Protein AF-A0A961GT57-F1 (afdb_monomer_lite)

Structure (mmCIF, N/CA/C/O backbone):
data_AF-A0A961GT57-F1
#
_entry.id   AF-A0A961GT57-F1
#
loop_
_atom_site.group_PDB
_atom_site.id
_atom_site.type_symbol
_atom_site.label_atom_id
_atom_site.label_alt_id
_atom_site.label_comp_id
_atom_site.label_asym_id
_atom_site.label_entity_id
_atom_site.label_seq_id
_atom_site.pdbx_PDB_ins_code
_atom_site.Cartn_x
_atom_site.Cartn_y
_atom_site.Cartn_z
_atom_site.occupancy
_atom_site.B_iso_or_equiv
_atom_site.auth_seq_id
_atom_site.auth_comp_id
_atom_site.auth_asym_id
_atom_site.auth_atom_id
_atom_site.pdbx_PDB_model_num
ATOM 1 N N . GLN A 1 1 ? 4.366 18.288 -21.078 1.00 38.25 1 GLN A N 1
ATOM 2 C CA . GLN A 1 1 ? 4.844 18.469 -22.460 1.00 38.25 1 GLN A CA 1
ATOM 3 C C . GLN A 1 1 ? 5.386 17.132 -22.893 1.00 38.25 1 GLN A C 1
ATOM 5 O O . GLN A 1 1 ? 6.239 16.574 -22.212 1.00 38.25 1 GLN A O 1
ATOM 10 N N . ASP A 1 2 ? 4.730 16.587 -23.902 1.00 46.81 2 ASP A N 1
ATOM 11 C CA . ASP A 1 2 ? 4.624 15.164 -24.176 1.00 46.81 2 ASP A CA 1
ATOM 12 C C . ASP A 1 2 ? 5.884 14.620 -24.848 1.00 46.81 2 ASP A C 1
ATOM 14 O O . ASP A 1 2 ? 6.215 14.985 -25.973 1.00 46.81 2 ASP A O 1
ATOM 18 N N . GLY A 1 3 ? 6.589 13.730 -24.146 1.00 47.25 3 GLY A N 1
ATOM 19 C CA . GLY A 1 3 ? 7.721 12.963 -24.664 1.00 47.25 3 GLY A CA 1
ATOM 20 C C . GLY A 1 3 ? 7.266 11.822 -25.570 1.00 47.25 3 GLY A C 1
ATOM 21 O O . GLY A 1 3 ? 7.536 10.660 -25.276 1.00 47.25 3 GLY A O 1
ATOM 22 N N . GLN A 1 4 ? 6.545 12.137 -26.647 1.00 49.75 4 GLN A N 1
ATOM 23 C CA . GLN A 1 4 ? 6.255 11.158 -27.689 1.00 49.75 4 GLN A CA 1
ATOM 24 C C . GLN A 1 4 ? 7.464 11.060 -28.621 1.00 49.75 4 GLN A C 1
ATOM 26 O O . GLN A 1 4 ? 7.676 11.904 -29.489 1.00 49.75 4 GLN A O 1
ATOM 31 N N . GLY A 1 5 ? 8.275 10.027 -28.402 1.00 54.88 5 GLY A N 1
ATOM 32 C CA . GLY A 1 5 ? 9.266 9.583 -29.372 1.00 54.88 5 GLY A CA 1
ATOM 33 C C . GLY A 1 5 ? 8.557 9.020 -30.601 1.00 54.88 5 GLY A C 1
ATOM 34 O O . GLY A 1 5 ? 7.723 8.124 -30.486 1.00 54.88 5 GLY A O 1
ATOM 35 N N . PHE A 1 6 ?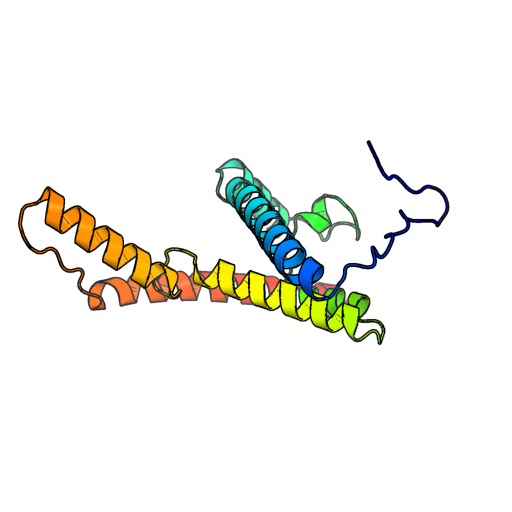 8.873 9.553 -31.776 1.00 57.53 6 PHE A N 1
ATOM 36 C CA . PHE A 1 6 ? 8.430 9.031 -33.064 1.00 57.53 6 PHE A CA 1
ATOM 37 C C . PHE A 1 6 ? 9.697 8.624 -33.826 1.00 57.53 6 PHE A C 1
ATOM 39 O O . PHE A 1 6 ? 10.644 9.405 -33.864 1.00 57.53 6 PHE A O 1
ATOM 46 N N . LEU A 1 7 ? 9.709 7.416 -34.410 1.00 61.09 7 LEU A N 1
ATOM 47 C CA . LEU A 1 7 ? 10.834 6.784 -35.137 1.00 61.09 7 LEU A CA 1
ATOM 48 C C . LEU A 1 7 ? 11.904 6.077 -34.275 1.00 61.09 7 LEU A C 1
ATOM 50 O O . LEU A 1 7 ? 13.094 6.328 -34.426 1.00 61.09 7 LEU A O 1
ATOM 54 N N . GLY A 1 8 ? 11.508 5.151 -33.394 1.00 55.62 8 GLY A N 1
ATOM 55 C CA . GLY A 1 8 ? 12.451 4.199 -32.771 1.00 55.62 8 GLY A CA 1
ATOM 56 C C . GLY A 1 8 ? 13.436 4.787 -31.749 1.00 55.62 8 GLY A C 1
ATOM 57 O O . GLY A 1 8 ? 14.267 4.061 -31.215 1.00 55.62 8 GLY A O 1
ATOM 58 N N . VAL A 1 9 ? 13.317 6.077 -31.437 1.00 59.19 9 VAL A N 1
ATOM 59 C CA . VAL A 1 9 ? 14.023 6.763 -30.350 1.00 59.19 9 VAL A CA 1
ATOM 60 C C . VAL A 1 9 ? 13.002 7.149 -29.287 1.00 59.19 9 VAL A C 1
ATOM 62 O O . VAL A 1 9 ? 12.161 8.023 -29.498 1.00 59.19 9 VAL A O 1
ATOM 65 N N . GLY A 1 10 ? 13.046 6.446 -28.154 1.00 56.31 10 GLY A N 1
ATOM 66 C CA . GLY A 1 10 ? 12.323 6.825 -26.942 1.00 56.31 10 GLY A CA 1
ATOM 67 C C . GLY A 1 10 ? 13.021 7.986 -26.225 1.00 56.31 10 GLY A C 1
ATOM 68 O O . GLY A 1 10 ? 14.173 8.290 -26.542 1.00 56.31 10 GLY A O 1
ATOM 69 N N . PRO A 1 11 ? 12.350 8.655 -25.270 1.00 45.19 11 PRO A N 1
ATOM 70 C CA . PRO A 1 11 ? 12.975 9.702 -24.473 1.00 45.19 11 PRO A CA 1
ATOM 71 C C . PRO A 1 11 ? 14.238 9.150 -23.808 1.00 45.19 11 PRO A C 1
ATOM 73 O O . PRO A 1 11 ? 14.177 8.196 -23.031 1.00 45.19 11 PRO A O 1
ATOM 76 N N . ASP A 1 12 ? 15.381 9.745 -24.147 1.00 46.12 12 ASP A N 1
ATOM 77 C CA . ASP A 1 12 ? 16.655 9.440 -23.512 1.00 46.12 12 ASP A CA 1
ATOM 78 C C . ASP A 1 12 ? 16.500 9.695 -22.011 1.00 46.12 12 ASP A C 1
ATOM 80 O O . ASP A 1 12 ? 16.268 10.824 -21.558 1.00 46.12 12 ASP A O 1
ATOM 84 N N . SER A 1 13 ? 16.535 8.610 -21.242 1.00 53.00 13 SER A N 1
ATOM 85 C CA . SER A 1 13 ? 16.481 8.666 -19.790 1.00 53.00 13 SER A CA 1
ATOM 86 C C . SER A 1 13 ? 17.844 9.160 -19.344 1.00 53.00 13 SER A C 1
ATOM 88 O O . SER A 1 13 ? 18.734 8.357 -19.085 1.00 53.00 13 SER A O 1
ATOM 90 N N . LYS A 1 14 ? 18.038 10.484 -19.323 1.00 47.25 14 LYS A N 1
ATOM 91 C CA . LYS A 1 14 ? 19.304 11.070 -18.885 1.00 47.25 14 LYS A CA 1
ATOM 92 C C . LYS A 1 14 ? 19.595 10.599 -17.467 1.00 47.25 14 LYS A C 1
ATOM 94 O O . LYS A 1 14 ? 18.997 11.096 -16.511 1.00 47.25 14 LYS A O 1
ATOM 99 N N . VAL A 1 15 ? 20.514 9.642 -17.355 1.00 61.25 15 VAL A N 1
ATOM 100 C CA . VAL A 1 15 ? 21.086 9.204 -16.087 1.00 61.25 15 VAL A CA 1
ATOM 101 C C . VAL A 1 15 ? 21.725 10.440 -15.480 1.00 61.25 15 VAL A C 1
ATOM 103 O O . VAL A 1 15 ? 22.693 10.992 -16.001 1.00 61.25 15 VAL A O 1
ATOM 106 N N . ARG A 1 16 ? 21.085 10.966 -14.440 1.00 63.56 16 ARG A N 1
ATOM 107 C CA . ARG A 1 16 ? 21.588 12.131 -13.735 1.00 63.56 16 ARG A CA 1
ATOM 108 C C . ARG A 1 16 ? 22.537 11.623 -12.670 1.00 63.56 16 ARG A C 1
ATOM 110 O O . ARG A 1 16 ? 22.089 11.053 -11.678 1.00 63.56 16 ARG A O 1
ATOM 117 N N . ASP A 1 17 ? 23.823 11.869 -12.872 1.00 70.75 17 ASP A N 1
ATOM 118 C CA . ASP A 1 17 ? 24.834 11.562 -11.871 1.00 70.75 17 ASP A CA 1
ATOM 119 C C . ASP A 1 17 ? 24.562 12.393 -10.614 1.00 70.75 17 ASP A C 1
ATOM 121 O O . ASP A 1 17 ? 24.709 13.618 -10.582 1.00 70.75 17 ASP A O 1
ATOM 125 N N . VAL A 1 18 ? 24.092 11.714 -9.574 1.00 74.38 18 VAL A N 1
ATOM 126 C CA . VAL A 1 18 ? 23.905 12.275 -8.240 1.00 74.38 18 VAL A CA 1
ATOM 127 C C . VAL A 1 18 ? 25.035 11.778 -7.351 1.00 74.38 18 VAL A C 1
ATOM 129 O O . VAL A 1 18 ? 25.433 10.617 -7.408 1.00 74.38 18 VAL A O 1
ATOM 132 N N . SER A 1 19 ? 25.575 12.660 -6.513 1.00 80.06 19 SER A N 1
ATOM 133 C CA . SER A 1 19 ? 26.548 12.243 -5.504 1.00 80.06 19 SER A CA 1
ATOM 134 C C . SER A 1 19 ? 25.901 11.257 -4.526 1.00 80.06 19 SER A C 1
ATOM 136 O O . SER A 1 19 ? 24.696 11.320 -4.292 1.00 80.06 19 SER A O 1
ATOM 138 N N . VAL A 1 20 ? 26.689 10.382 -3.895 1.00 75.38 20 VAL A N 1
ATOM 139 C CA . VAL A 1 20 ? 26.181 9.385 -2.926 1.00 75.38 20 VAL A CA 1
ATOM 140 C C . VAL A 1 20 ? 25.341 10.039 -1.817 1.00 75.38 20 VAL A C 1
ATOM 142 O O . VAL A 1 20 ? 24.296 9.522 -1.432 1.00 75.38 20 VAL A O 1
ATOM 145 N N . LEU A 1 21 ? 25.745 11.227 -1.356 1.00 83.19 21 LEU A N 1
ATOM 146 C CA . LEU A 1 21 ? 25.000 12.006 -0.361 1.00 83.19 21 LEU A CA 1
ATOM 147 C C . LEU A 1 21 ? 23.723 12.652 -0.929 1.00 83.19 21 LEU A C 1
ATOM 149 O O . LEU A 1 21 ? 22.759 12.835 -0.192 1.00 83.19 21 LEU A O 1
ATOM 153 N N . GLY A 1 22 ? 23.699 12.985 -2.223 1.00 83.69 22 GLY A N 1
ATOM 154 C CA . GLY A 1 22 ? 22.514 13.489 -2.924 1.00 83.69 22 GLY A CA 1
ATOM 155 C C . GLY A 1 22 ? 21.538 12.390 -3.358 1.00 83.69 22 GLY A C 1
ATOM 156 O O . GLY A 1 22 ? 20.350 12.660 -3.513 1.00 83.69 22 GLY A O 1
ATOM 157 N N . ALA A 1 23 ? 22.009 11.149 -3.495 1.00 83.06 23 ALA A N 1
ATOM 158 C CA . ALA A 1 23 ? 21.202 10.005 -3.907 1.00 83.06 23 ALA A CA 1
ATOM 159 C C . ALA A 1 23 ? 20.179 9.593 -2.840 1.00 83.06 23 ALA A C 1
ATOM 161 O O . ALA A 1 23 ? 19.052 9.240 -3.172 1.00 83.06 23 ALA A O 1
ATOM 162 N N . VAL A 1 24 ? 20.536 9.685 -1.555 1.00 87.56 24 VAL A N 1
ATOM 163 C CA . VAL A 1 24 ? 19.635 9.347 -0.440 1.00 87.56 24 VAL A CA 1
ATOM 164 C C . VAL A 1 24 ? 18.375 10.229 -0.411 1.00 87.56 24 VAL A C 1
ATOM 166 O O . VAL A 1 24 ? 17.272 9.679 -0.457 1.00 87.56 24 VAL A O 1
ATOM 169 N N . PRO A 1 25 ? 18.467 11.574 -0.359 1.00 89.62 25 PRO A N 1
ATOM 170 C CA . PRO A 1 25 ? 17.276 12.419 -0.353 1.00 89.62 25 PRO A CA 1
ATOM 171 C C . PRO A 1 25 ? 16.486 12.328 -1.662 1.00 89.62 25 PRO A C 1
ATOM 173 O O . PRO A 1 25 ? 15.260 12.427 -1.632 1.00 89.62 25 PRO A O 1
ATOM 176 N N . GLU A 1 26 ? 17.153 12.110 -2.797 1.00 87.12 26 GLU A N 1
ATOM 177 C CA . GLU A 1 26 ? 16.468 11.925 -4.076 1.00 87.12 26 GLU A CA 1
ATOM 178 C C . GLU A 1 26 ? 15.687 10.604 -4.115 1.00 87.12 26 GLU A C 1
ATOM 180 O O . GLU A 1 26 ? 14.515 10.599 -4.486 1.00 87.12 26 GLU A O 1
ATOM 185 N N . GLY A 1 27 ? 16.273 9.511 -3.619 1.00 84.88 27 GLY A N 1
ATOM 186 C CA . GLY A 1 27 ? 15.596 8.223 -3.478 1.00 84.88 27 GLY A CA 1
ATOM 187 C C . GLY A 1 27 ? 14.374 8.303 -2.561 1.00 84.88 27 GLY A C 1
ATOM 188 O O . GLY A 1 27 ? 13.315 7.781 -2.898 1.00 84.88 27 GLY A O 1
ATOM 189 N N . LEU A 1 28 ? 14.463 9.031 -1.442 1.00 90.69 28 LEU A N 1
ATOM 190 C CA . LEU A 1 28 ? 13.314 9.258 -0.555 1.00 90.69 28 LEU A CA 1
ATOM 191 C C . LEU A 1 28 ? 12.198 10.065 -1.232 1.00 90.69 28 LEU A C 1
ATOM 193 O O . LEU A 1 28 ? 11.020 9.733 -1.087 1.00 90.69 28 LEU A O 1
ATOM 197 N N . ARG A 1 29 ? 12.546 11.102 -2.003 1.00 90.50 29 ARG A N 1
ATOM 198 C CA . ARG A 1 29 ? 11.563 11.846 -2.809 1.00 90.50 29 ARG A CA 1
ATOM 199 C C . ARG A 1 29 ? 10.920 10.955 -3.858 1.00 90.50 29 ARG A C 1
ATOM 201 O O . ARG A 1 29 ? 9.707 11.009 -4.034 1.00 90.50 29 ARG A O 1
ATOM 208 N N . GLN A 1 30 ? 11.709 10.115 -4.519 1.00 85.31 30 GLN A N 1
ATOM 209 C CA . GLN A 1 30 ? 11.209 9.166 -5.501 1.00 85.31 30 GLN A CA 1
ATOM 210 C C . GLN A 1 30 ? 10.242 8.164 -4.866 1.00 85.31 30 GLN A C 1
ATOM 212 O O . GLN A 1 30 ? 9.152 7.970 -5.397 1.00 85.31 30 GLN A O 1
ATOM 217 N N . ILE A 1 31 ? 10.576 7.608 -3.697 1.00 88.88 31 ILE A N 1
ATOM 218 C CA . ILE A 1 31 ? 9.667 6.764 -2.912 1.00 88.88 31 ILE A CA 1
ATOM 219 C C . ILE A 1 31 ? 8.364 7.514 -2.616 1.00 88.88 31 ILE A C 1
ATOM 221 O O . ILE A 1 31 ? 7.286 6.960 -2.824 1.00 88.88 31 ILE A O 1
ATOM 225 N N . GLY A 1 32 ? 8.436 8.780 -2.190 1.00 91.19 32 GLY A N 1
ATOM 226 C CA . GLY A 1 32 ? 7.253 9.611 -1.942 1.00 91.19 32 GLY A CA 1
ATOM 227 C C . GLY A 1 32 ? 6.397 9.841 -3.194 1.00 91.19 32 GLY A C 1
ATOM 228 O O . GLY A 1 32 ? 5.170 9.724 -3.147 1.00 91.19 32 GLY A O 1
ATOM 229 N N . ASN A 1 33 ? 7.029 10.099 -4.337 1.00 87.62 33 ASN A N 1
ATOM 230 C CA . ASN A 1 33 ? 6.349 10.285 -5.619 1.00 87.62 33 ASN A CA 1
ATOM 231 C C . ASN A 1 33 ? 5.671 8.988 -6.090 1.00 87.62 33 ASN A C 1
ATOM 233 O O . ASN A 1 33 ? 4.500 9.006 -6.459 1.00 87.62 33 ASN A O 1
ATOM 237 N N . VAL A 1 34 ? 6.368 7.849 -6.015 1.00 85.31 34 VAL A N 1
ATOM 238 C CA . VAL A 1 34 ? 5.816 6.530 -6.374 1.00 85.31 34 VAL A CA 1
ATOM 239 C C . VAL A 1 34 ? 4.687 6.137 -5.426 1.00 85.31 34 VAL A C 1
ATOM 241 O O . VAL A 1 34 ? 3.651 5.641 -5.867 1.00 85.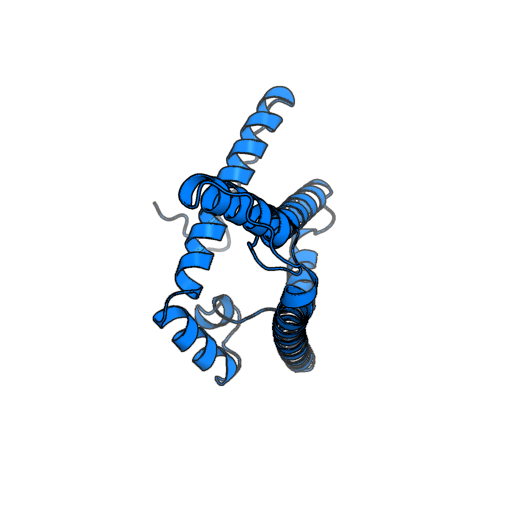31 34 VAL A O 1
ATOM 244 N N . THR A 1 35 ? 4.845 6.410 -4.133 1.00 88.25 35 THR A N 1
ATOM 245 C CA . THR A 1 35 ? 3.818 6.144 -3.122 1.00 88.25 35 THR A CA 1
ATOM 246 C C . THR A 1 35 ? 2.564 6.970 -3.386 1.00 88.25 35 THR A C 1
ATOM 248 O O . THR A 1 35 ? 1.470 6.419 -3.463 1.00 88.25 35 THR A O 1
ATOM 251 N N . SER A 1 36 ? 2.702 8.285 -3.575 1.00 88.62 36 SER A N 1
ATOM 252 C CA 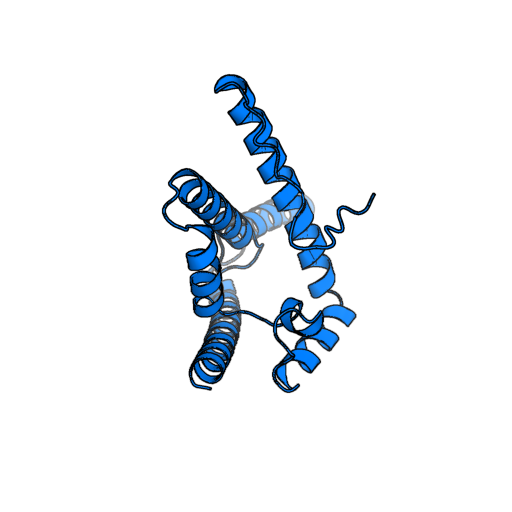. SER A 1 36 ? 1.559 9.170 -3.829 1.00 88.62 36 SER A CA 1
ATOM 253 C C . SER A 1 36 ? 0.856 8.852 -5.150 1.00 88.62 36 SER A C 1
ATOM 255 O O . SER A 1 36 ? -0.375 8.822 -5.191 1.00 88.62 36 SER A O 1
ATOM 257 N N . ALA A 1 37 ? 1.611 8.527 -6.203 1.00 82.38 37 ALA A N 1
ATOM 258 C CA . ALA A 1 37 ? 1.056 8.051 -7.465 1.00 82.38 37 ALA A CA 1
ATOM 259 C C . ALA A 1 37 ? 0.285 6.735 -7.280 1.00 82.38 37 ALA A C 1
ATOM 261 O O . ALA A 1 37 ? -0.852 6.626 -7.733 1.00 82.38 37 ALA A O 1
ATOM 262 N N . THR A 1 38 ? 0.857 5.768 -6.557 1.00 84.12 38 THR A N 1
ATOM 263 C CA . THR A 1 38 ? 0.202 4.488 -6.241 1.00 84.12 38 THR A CA 1
ATOM 264 C C . THR A 1 38 ? -1.101 4.703 -5.478 1.00 84.12 38 THR A C 1
ATOM 266 O O . THR A 1 38 ? -2.132 4.168 -5.876 1.00 84.12 38 THR A O 1
ATOM 269 N N . VAL A 1 39 ? -1.098 5.536 -4.432 1.00 86.56 39 VAL A N 1
ATOM 270 C CA . VAL A 1 39 ? -2.306 5.862 -3.655 1.00 86.56 39 VAL A CA 1
ATOM 271 C C . VAL A 1 39 ? -3.357 6.545 -4.532 1.00 86.56 39 VAL A C 1
ATOM 273 O O . VAL A 1 39 ? -4.531 6.177 -4.484 1.00 86.56 39 VAL A O 1
ATOM 276 N N . SER A 1 40 ? -2.954 7.503 -5.373 1.00 84.06 40 SER A N 1
ATOM 277 C CA . SER A 1 40 ? -3.865 8.182 -6.300 1.00 84.06 40 SER A CA 1
ATOM 278 C C . SER A 1 40 ? -4.480 7.206 -7.306 1.00 84.06 40 SER A C 1
ATOM 280 O O . SER A 1 40 ? -5.695 7.214 -7.503 1.00 84.06 40 SER A O 1
ATOM 282 N N . ASN A 1 41 ? -3.677 6.314 -7.883 1.00 79.12 41 ASN A N 1
ATOM 283 C CA . ASN A 1 41 ? -4.141 5.303 -8.828 1.00 79.12 41 ASN A CA 1
ATOM 284 C C . ASN A 1 41 ? -5.081 4.297 -8.154 1.00 79.12 41 ASN A C 1
ATOM 286 O O . ASN A 1 41 ? -6.170 4.045 -8.663 1.00 79.12 41 ASN A O 1
ATOM 290 N N . LEU A 1 42 ? -4.717 3.788 -6.975 1.00 79.69 42 LEU A N 1
ATOM 291 C CA . LEU A 1 42 ? -5.539 2.838 -6.229 1.00 79.69 42 LEU A CA 1
ATOM 292 C C . LEU A 1 42 ? -6.880 3.449 -5.813 1.00 79.69 42 LEU A C 1
ATOM 294 O O . LEU A 1 42 ? -7.915 2.795 -5.917 1.00 79.69 42 LEU A O 1
ATOM 298 N N . SER A 1 43 ? -6.886 4.728 -5.423 1.00 78.19 43 SER A N 1
ATOM 299 C CA . SER A 1 43 ? -8.115 5.430 -5.042 1.00 78.19 43 SER A CA 1
ATOM 300 C C . SER A 1 43 ? -9.156 5.456 -6.163 1.00 78.19 43 SER A C 1
ATOM 302 O O . SER A 1 43 ? -10.350 5.372 -5.883 1.00 78.19 43 SER A O 1
ATOM 304 N N . ARG A 1 44 ? -8.723 5.489 -7.433 1.00 75.31 44 ARG A N 1
ATOM 305 C CA . ARG A 1 44 ? -9.620 5.434 -8.596 1.00 75.31 44 ARG A CA 1
ATOM 306 C C . ARG A 1 44 ? -10.280 4.065 -8.737 1.00 75.31 44 ARG A C 1
ATOM 308 O O . ARG A 1 44 ? -11.467 4.007 -9.042 1.00 75.31 44 ARG A O 1
ATOM 315 N N . TYR A 1 45 ? -9.565 2.979 -8.452 1.00 71.38 45 TYR A N 1
ATOM 316 C CA . TYR A 1 45 ? -10.107 1.618 -8.550 1.00 71.38 45 TYR A CA 1
ATOM 317 C C . TYR A 1 45 ? -11.114 1.278 -7.449 1.00 71.38 45 TYR A C 1
ATOM 319 O O . TYR A 1 45 ? -12.019 0.481 -7.671 1.00 71.38 45 TYR A O 1
ATOM 327 N N . VAL A 1 46 ? -11.004 1.921 -6.284 1.00 73.25 46 VAL A N 1
ATOM 328 C CA . VAL A 1 46 ? -11.956 1.748 -5.173 1.00 73.25 46 VAL A CA 1
ATOM 329 C C . VAL A 1 46 ? -13.269 2.517 -5.416 1.00 73.25 46 VAL A C 1
ATOM 331 O O . VAL A 1 46 ? -14.254 2.317 -4.706 1.00 73.25 46 VAL A O 1
ATOM 334 N N . THR A 1 47 ? -13.336 3.375 -6.443 1.00 76.81 47 THR A N 1
ATOM 335 C CA . THR A 1 47 ? -14.587 4.053 -6.818 1.00 76.81 47 THR A CA 1
ATOM 336 C C . THR A 1 47 ? -15.589 3.092 -7.478 1.00 76.81 47 THR A C 1
ATOM 338 O O . THR A 1 47 ? -15.178 2.140 -8.147 1.00 76.81 47 THR A O 1
ATOM 341 N N . PRO A 1 48 ? -16.911 3.354 -7.386 1.00 73.75 48 PRO A N 1
ATOM 342 C CA . PRO A 1 48 ? -17.937 2.529 -8.038 1.00 73.75 48 PRO A CA 1
ATOM 343 C C . PRO A 1 48 ? -17.718 2.334 -9.548 1.00 73.75 48 PRO A C 1
ATOM 345 O O . PRO A 1 48 ? -18.018 1.272 -10.092 1.00 73.75 48 PRO A O 1
ATOM 348 N N . SER A 1 49 ? -17.157 3.341 -10.225 1.00 71.06 49 SER A N 1
ATOM 349 C CA . SER A 1 49 ? -16.767 3.273 -11.637 1.00 71.06 49 SER A CA 1
ATOM 350 C C . SER A 1 49 ? -15.605 2.309 -11.891 1.00 71.06 49 SER A C 1
ATOM 352 O O . SER A 1 49 ? -15.670 1.537 -12.844 1.00 71.06 49 SER A O 1
ATOM 354 N N . GLY A 1 50 ? -14.587 2.299 -11.024 1.00 68.94 50 GLY A N 1
ATOM 355 C CA . GLY A 1 50 ? -13.420 1.424 -11.168 1.00 68.94 50 GLY A CA 1
ATOM 356 C C . GLY A 1 50 ? -13.767 -0.056 -11.006 1.00 68.94 50 GLY A C 1
ATOM 357 O O . GLY A 1 50 ? -13.317 -0.888 -11.790 1.00 68.94 50 GLY A O 1
ATOM 358 N N . VAL A 1 51 ? -14.644 -0.383 -10.053 1.00 71.06 51 VAL A N 1
ATOM 359 C CA . VAL A 1 51 ? -15.113 -1.765 -9.839 1.00 71.06 51 VAL A CA 1
ATOM 360 C C . VAL A 1 51 ? -15.936 -2.274 -11.032 1.00 71.06 51 VAL A C 1
ATOM 362 O O . VAL A 1 51 ? -15.798 -3.429 -11.436 1.00 71.06 51 VAL A O 1
ATOM 365 N N . SER A 1 52 ? -16.767 -1.414 -11.634 1.00 72.19 52 SER A N 1
ATOM 366 C CA . SER A 1 52 ? -17.549 -1.754 -12.834 1.00 72.19 52 SER A CA 1
ATOM 367 C C . SER A 1 52 ? -16.655 -2.014 -14.051 1.00 72.19 52 SER A C 1
ATOM 369 O O . SER A 1 52 ? -16.885 -2.962 -14.801 1.00 72.19 52 SER A O 1
ATOM 371 N N . GLU A 1 53 ? -15.618 -1.197 -14.237 1.00 69.19 53 GLU A N 1
ATOM 372 C CA . GLU A 1 53 ? -14.646 -1.347 -15.323 1.00 69.19 53 GLU A CA 1
ATOM 373 C C . GLU A 1 53 ? -13.810 -2.625 -15.162 1.00 69.19 53 GLU A C 1
ATOM 375 O O . GLU A 1 53 ? -13.674 -3.403 -16.105 1.00 69.19 53 GLU A O 1
ATOM 380 N N . TYR A 1 54 ? -13.365 -2.916 -13.938 1.00 65.81 54 TYR A N 1
ATOM 381 C CA . TYR A 1 54 ? -12.652 -4.148 -13.603 1.00 65.81 54 TYR A CA 1
ATOM 382 C C . TYR A 1 54 ? -13.467 -5.407 -13.945 1.00 65.81 54 TYR A C 1
ATOM 384 O O . TYR A 1 54 ? -12.961 -6.315 -14.600 1.00 65.81 54 TYR A O 1
ATOM 392 N N . GLY A 1 55 ? -14.755 -5.450 -13.580 1.00 69.25 55 GLY A N 1
ATOM 393 C CA . GLY A 1 55 ? -15.629 -6.591 -13.889 1.00 69.25 55 GLY A CA 1
ATOM 394 C C . GLY A 1 55 ? -15.843 -6.823 -15.393 1.00 69.25 55 GLY A C 1
ATOM 395 O O . GLY A 1 55 ? -15.920 -7.968 -15.844 1.00 69.25 55 GLY A O 1
ATOM 396 N N . LYS A 1 56 ? -15.880 -5.750 -16.194 1.00 68.81 56 LYS A N 1
ATOM 397 C CA . LYS A 1 56 ? -15.951 -5.845 -17.664 1.00 68.81 56 LYS A CA 1
ATOM 398 C C . LYS A 1 56 ? -14.657 -6.404 -18.253 1.00 68.81 56 LYS A C 1
ATOM 400 O O . LYS A 1 56 ? -14.708 -7.263 -19.129 1.00 68.81 56 LYS A O 1
ATOM 405 N N . ASN A 1 57 ? -13.508 -5.996 -17.721 1.00 66.00 57 ASN A N 1
ATOM 406 C CA . ASN A 1 57 ? -12.198 -6.461 -18.185 1.00 66.00 57 ASN A CA 1
ATOM 407 C C . ASN A 1 57 ? -11.904 -7.936 -17.839 1.00 66.00 57 ASN A C 1
ATOM 409 O O . ASN A 1 57 ? -11.067 -8.553 -18.497 1.00 66.00 57 ASN A O 1
ATOM 413 N N . PHE A 1 58 ? -12.609 -8.520 -16.861 1.00 63.78 58 PHE A N 1
ATOM 414 C CA . PHE A 1 58 ? -12.542 -9.958 -16.540 1.00 63.78 58 PHE A CA 1
ATOM 415 C C . PHE A 1 58 ? -13.263 -10.860 -17.540 1.00 63.78 58 PHE A C 1
ATOM 417 O O . PHE A 1 58 ? -12.893 -12.019 -17.704 1.00 63.78 58 PHE A O 1
ATOM 424 N N . THR A 1 59 ? -14.334 -10.354 -18.147 1.00 61.88 59 THR A N 1
ATOM 425 C CA . THR A 1 59 ? -15.239 -11.139 -19.002 1.00 61.88 59 THR A CA 1
ATOM 426 C C . THR A 1 59 ? -15.030 -10.874 -20.490 1.00 61.88 59 THR A C 1
ATOM 428 O O . THR A 1 59 ? -15.621 -11.561 -21.317 1.00 61.88 59 THR A O 1
ATOM 431 N N . SER A 1 60 ? -14.180 -9.902 -20.827 1.00 61.22 60 SER A N 1
ATOM 432 C CA . SER A 1 60 ? -13.850 -9.531 -22.203 1.00 61.22 60 SER A CA 1
ATOM 433 C C . SER A 1 60 ? -12.652 -10.336 -22.718 1.00 61.22 60 SER A C 1
ATOM 435 O O . SER A 1 60 ? -11.748 -10.663 -21.941 1.00 61.22 60 SER A O 1
ATOM 437 N N . ASP A 1 61 ? -12.642 -10.633 -24.022 1.00 60.06 61 ASP A N 1
ATOM 438 C CA . ASP A 1 61 ? -11.534 -11.301 -24.718 1.00 60.06 61 ASP A CA 1
ATOM 439 C C . ASP A 1 61 ? -10.194 -10.586 -24.494 1.00 60.06 61 ASP A C 1
ATOM 441 O O . ASP A 1 61 ? -10.155 -9.398 -24.165 1.00 60.06 61 ASP A O 1
ATOM 445 N N . ALA A 1 62 ? -9.088 -11.325 -24.643 1.00 56.59 62 ALA A N 1
ATOM 446 C CA . ALA A 1 62 ? -7.748 -10.776 -24.461 1.00 56.59 62 ALA A CA 1
ATOM 447 C C . ALA A 1 62 ? -7.510 -9.579 -25.401 1.00 56.59 62 ALA A C 1
ATOM 449 O O . ALA A 1 62 ? -7.561 -9.765 -26.619 1.00 56.59 62 ALA A O 1
ATOM 450 N N . PRO A 1 63 ? -7.295 -8.358 -24.866 1.00 58.88 63 PRO A N 1
ATOM 451 C CA . PRO A 1 63 ? -6.999 -7.193 -25.686 1.00 58.88 63 PRO A CA 1
ATOM 452 C C . PRO A 1 63 ? -5.669 -7.363 -26.418 1.00 58.88 63 PRO A C 1
ATOM 454 O O . PRO A 1 63 ? -4.792 -8.092 -25.961 1.00 58.88 63 PRO A O 1
ATOM 457 N N . GLU A 1 64 ? -5.484 -6.635 -27.518 1.00 60.53 64 GLU A N 1
ATOM 458 C CA . GLU A 1 64 ? -4.181 -6.586 -28.180 1.00 60.53 64 GLU A CA 1
ATOM 459 C C . GLU A 1 64 ? -3.095 -6.057 -27.214 1.00 60.53 64 GLU A C 1
ATOM 461 O O . GLU A 1 64 ? -3.360 -5.081 -26.486 1.00 60.53 64 GLU A O 1
ATOM 466 N N . PRO A 1 65 ? -1.886 -6.663 -27.206 1.00 56.88 65 PRO A N 1
ATOM 467 C CA . PRO A 1 65 ? -0.769 -6.234 -26.366 1.00 56.88 65 PRO A CA 1
ATOM 468 C C . PRO A 1 65 ? -0.454 -4.746 -26.557 1.00 56.88 65 PRO A C 1
ATOM 470 O O . PRO A 1 65 ? -0.279 -4.277 -27.682 1.00 56.88 65 PRO A O 1
ATOM 473 N N . GLY A 1 66 ? -0.387 -3.988 -25.460 1.00 58.56 66 GLY A N 1
ATOM 474 C CA . GLY A 1 66 ? -0.116 -2.544 -25.494 1.00 58.56 66 GLY A CA 1
ATOM 475 C C . GLY A 1 66 ? -1.338 -1.643 -25.730 1.00 58.56 66 GLY A C 1
ATOM 476 O O . GLY A 1 66 ? -1.201 -0.417 -25.774 1.00 58.56 66 GLY A O 1
ATOM 477 N N . SER A 1 67 ? -2.547 -2.203 -25.839 1.00 57.97 67 SER A N 1
ATOM 478 C CA . SER A 1 67 ? -3.786 -1.417 -25.839 1.00 57.97 67 SER A CA 1
ATOM 479 C C . SER A 1 67 ? -4.117 -0.867 -24.440 1.00 57.97 67 SER A C 1
ATOM 481 O O . SER A 1 67 ? -3.709 -1.405 -23.411 1.00 57.97 67 SER A O 1
ATOM 483 N N . LYS A 1 68 ? -4.933 0.195 -24.365 1.00 55.31 68 LYS A N 1
ATOM 484 C CA . LYS A 1 68 ? -5.408 0.750 -23.077 1.00 55.31 68 LYS A CA 1
ATOM 485 C C . LYS A 1 68 ? -6.170 -0.275 -22.221 1.00 55.31 68 LYS A C 1
ATOM 487 O O . LYS A 1 68 ? -6.231 -0.121 -21.008 1.00 55.31 68 LYS A O 1
ATOM 492 N N . ALA A 1 69 ? -6.747 -1.297 -22.853 1.00 57.78 69 ALA A N 1
ATOM 493 C CA . ALA A 1 69 ? -7.449 -2.379 -22.175 1.00 57.78 69 ALA A CA 1
ATOM 494 C C . ALA A 1 69 ? -6.491 -3.444 -21.602 1.00 57.78 69 ALA A C 1
ATOM 496 O O . ALA A 1 69 ? -6.804 -4.018 -20.563 1.00 57.78 69 ALA A O 1
ATOM 497 N N . ASP A 1 70 ? -5.319 -3.660 -22.215 1.00 61.16 70 ASP A N 1
ATOM 498 C CA . ASP A 1 70 ? -4.248 -4.523 -21.682 1.00 61.16 70 ASP A CA 1
ATOM 499 C C . ASP A 1 70 ? -3.630 -3.912 -20.407 1.00 61.16 70 ASP A C 1
ATOM 501 O O . ASP A 1 70 ? -3.506 -4.577 -19.383 1.00 61.16 70 ASP A O 1
ATOM 505 N N . LEU A 1 71 ? -3.389 -2.594 -20.412 1.00 58.97 71 LEU A N 1
ATOM 506 C CA . LEU A 1 71 ? -2.910 -1.832 -19.242 1.00 58.97 71 LEU A CA 1
ATOM 507 C C . LEU A 1 71 ? -3.876 -1.843 -18.042 1.00 58.97 71 LEU A C 1
ATOM 509 O O . LEU A 1 71 ? -3.446 -1.689 -16.901 1.00 58.97 71 LEU A O 1
ATOM 513 N N . ASN A 1 72 ? -5.176 -2.004 -18.296 1.00 59.03 72 ASN A N 1
ATOM 514 C CA . ASN A 1 72 ? -6.225 -2.006 -17.273 1.00 59.03 72 ASN A CA 1
ATOM 515 C C . ASN A 1 72 ? -6.637 -3.425 -16.843 1.00 59.03 72 ASN A C 1
ATOM 517 O O . ASN A 1 72 ? -7.613 -3.582 -16.096 1.00 59.03 72 ASN A O 1
ATOM 521 N N . ARG A 1 73 ? -5.941 -4.466 -17.321 1.00 67.62 73 ARG A N 1
ATOM 522 C CA . ARG A 1 73 ? -6.212 -5.850 -16.936 1.00 67.62 73 ARG A CA 1
ATOM 523 C C . ARG A 1 73 ? -5.446 -6.234 -15.663 1.00 67.62 73 ARG A C 1
ATOM 525 O O . ARG A 1 73 ? -4.334 -5.764 -15.432 1.00 67.62 73 ARG A O 1
ATOM 532 N N . PRO A 1 74 ? -6.015 -7.107 -14.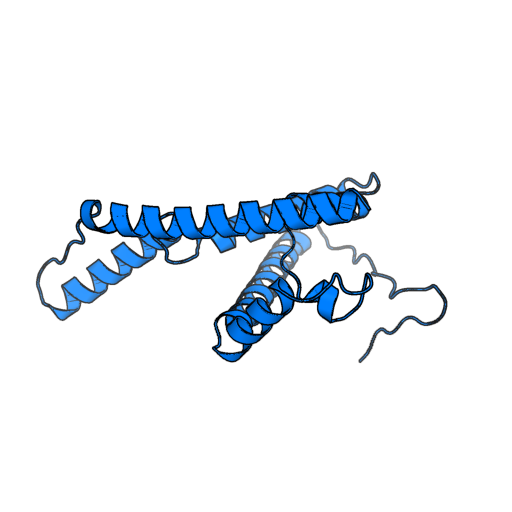818 1.00 58.81 74 PRO A N 1
ATOM 533 C CA . PRO A 1 74 ? -5.305 -7.631 -13.661 1.00 58.81 74 PRO A CA 1
ATOM 534 C C . PRO A 1 74 ? -4.212 -8.600 -14.126 1.00 58.81 74 PRO A C 1
ATOM 536 O O . PRO A 1 74 ? -4.523 -9.677 -14.624 1.00 58.81 74 PRO A O 1
ATOM 539 N N . ARG A 1 75 ? -2.945 -8.221 -13.942 1.00 65.62 75 ARG A N 1
ATOM 540 C CA . ARG A 1 75 ? -1.778 -9.098 -14.131 1.00 65.62 75 ARG A CA 1
ATOM 541 C C . ARG A 1 75 ? -1.572 -9.979 -12.896 1.00 65.62 75 ARG A C 1
ATOM 543 O O . ARG A 1 75 ? -1.771 -9.514 -11.769 1.00 65.62 75 ARG A O 1
ATOM 550 N N . SER A 1 76 ? -1.146 -11.228 -13.079 1.00 66.44 76 SER A N 1
ATOM 551 C CA . SER A 1 76 ? -0.716 -12.076 -11.961 1.00 66.44 76 SER A CA 1
ATOM 552 C C . SER A 1 76 ? 0.759 -11.851 -11.609 1.00 66.44 76 SER A C 1
ATOM 554 O O . SER A 1 76 ? 1.493 -11.146 -12.302 1.00 66.44 76 SER A O 1
ATOM 556 N N . VAL A 1 77 ? 1.219 -12.497 -10.531 1.00 62.97 77 VAL A N 1
ATOM 557 C CA . VAL A 1 77 ? 2.644 -12.525 -10.155 1.00 62.97 77 VAL A CA 1
ATOM 558 C C . VAL A 1 77 ? 3.507 -13.066 -11.301 1.00 62.97 77 VAL A C 1
ATOM 560 O O . VAL A 1 77 ? 4.616 -12.585 -11.495 1.00 62.97 77 VAL A O 1
ATOM 563 N N . VAL A 1 78 ? 2.995 -14.024 -12.082 1.00 55.44 78 VAL A N 1
ATOM 564 C CA . VAL A 1 78 ? 3.718 -14.616 -13.217 1.00 55.44 78 VAL A CA 1
ATOM 565 C C . VAL A 1 78 ? 3.915 -13.585 -14.332 1.00 55.44 78 VAL A C 1
ATOM 567 O O . VAL A 1 78 ? 5.043 -13.424 -14.788 1.00 55.44 78 VAL A O 1
ATOM 570 N N . GLY A 1 79 ? 2.878 -12.824 -14.702 1.00 57.66 79 GLY A N 1
ATOM 571 C CA . GLY A 1 79 ? 2.990 -11.746 -15.690 1.00 57.66 79 GLY A CA 1
ATOM 572 C C . GLY A 1 79 ? 3.909 -10.604 -15.244 1.00 57.66 79 GLY A C 1
ATOM 573 O O . GLY A 1 79 ? 4.697 -10.101 -16.038 1.00 57.66 79 GLY A O 1
ATOM 574 N N . ILE A 1 80 ? 3.891 -10.241 -13.955 1.00 70.62 80 ILE A N 1
ATOM 575 C CA . ILE A 1 80 ? 4.814 -9.229 -13.404 1.00 70.62 80 ILE A CA 1
ATOM 576 C C . ILE A 1 80 ? 6.268 -9.723 -13.448 1.00 70.62 80 ILE A C 1
ATOM 578 O O . ILE A 1 80 ? 7.178 -8.935 -13.703 1.00 70.62 80 ILE A O 1
ATOM 582 N N . VAL A 1 81 ? 6.511 -11.012 -13.187 1.00 66.12 81 VAL A N 1
ATOM 583 C CA . VAL A 1 81 ? 7.856 -11.605 -13.258 1.00 66.12 81 VAL A CA 1
ATOM 584 C C . VAL A 1 81 ? 8.353 -11.674 -14.702 1.00 66.12 81 VAL A C 1
ATOM 586 O O . VAL A 1 81 ? 9.521 -11.370 -14.942 1.00 66.12 81 VAL A O 1
ATOM 589 N N . ASP A 1 82 ? 7.484 -12.017 -15.652 1.00 66.38 82 ASP A N 1
ATOM 590 C CA . ASP A 1 82 ? 7.819 -12.034 -17.078 1.00 66.38 82 ASP A CA 1
ATOM 591 C C . ASP A 1 82 ? 8.193 -10.630 -17.582 1.00 66.38 82 ASP A C 1
ATOM 593 O O . ASP A 1 82 ? 9.299 -10.417 -18.086 1.00 66.38 82 ASP A O 1
ATOM 597 N N . GLU A 1 83 ? 7.360 -9.624 -17.299 1.00 67.94 83 GLU A N 1
ATOM 598 C CA . GLU A 1 83 ? 7.665 -8.220 -17.599 1.00 67.94 83 GLU A CA 1
ATOM 599 C C . GLU A 1 83 ? 8.937 -7.743 -16.883 1.00 67.94 83 GLU A C 1
ATOM 601 O O . GLU A 1 83 ? 9.806 -7.112 -17.491 1.00 67.94 83 GLU A O 1
ATOM 606 N N . GLY A 1 84 ? 9.093 -8.087 -15.603 1.00 66.12 84 GLY A N 1
ATOM 607 C CA . GLY A 1 84 ? 10.259 -7.739 -14.793 1.00 66.12 84 GLY A CA 1
ATOM 608 C C . GLY A 1 84 ? 11.564 -8.335 -15.323 1.00 66.12 84 GLY A C 1
ATOM 609 O O . GLY A 1 84 ? 12.610 -7.687 -15.252 1.00 66.12 84 GLY A O 1
ATOM 610 N N . SER A 1 85 ? 11.515 -9.529 -15.921 1.00 67.38 85 SER A N 1
ATOM 611 C CA . SER A 1 85 ? 12.685 -10.178 -16.524 1.00 67.38 85 SER A CA 1
ATOM 612 C C . SER A 1 85 ? 13.241 -9.378 -17.712 1.00 67.38 85 SER A C 1
ATOM 614 O O . SER A 1 85 ? 14.460 -9.262 -17.875 1.00 67.38 85 SER A O 1
ATOM 616 N N . SER A 1 86 ? 12.358 -8.721 -18.473 1.00 69.69 86 SER A N 1
ATOM 617 C CA . SER A 1 86 ? 12.717 -7.860 -19.606 1.00 69.69 86 SER A CA 1
ATOM 618 C C . SER A 1 86 ? 13.347 -6.523 -19.187 1.00 69.69 86 SER A C 1
ATOM 620 O O . SER A 1 86 ? 14.044 -5.885 -19.980 1.00 69.69 86 SER A O 1
ATOM 622 N N . ILE A 1 87 ? 13.140 -6.105 -17.933 1.00 69.88 87 ILE A N 1
ATOM 623 C CA . ILE A 1 87 ? 13.716 -4.879 -17.366 1.00 69.88 87 ILE A CA 1
ATOM 624 C C . ILE A 1 87 ? 15.166 -5.118 -16.947 1.00 69.88 87 ILE A C 1
ATOM 626 O O . ILE A 1 87 ? 16.012 -4.252 -17.148 1.00 69.88 87 ILE A O 1
ATOM 630 N N . VAL A 1 88 ? 15.471 -6.297 -16.396 1.00 75.75 88 VAL A N 1
ATOM 631 C CA . VAL A 1 88 ? 16.771 -6.551 -15.761 1.00 75.75 88 VAL A CA 1
ATOM 632 C C . VAL A 1 88 ? 17.909 -6.669 -16.778 1.00 75.75 88 VAL A C 1
ATOM 634 O O . VAL A 1 88 ? 18.996 -6.217 -16.451 1.00 75.75 88 VAL A O 1
ATOM 637 N N . ARG A 1 89 ? 17.696 -7.222 -17.989 1.00 68.88 89 ARG A N 1
ATOM 638 C CA . ARG A 1 89 ? 18.638 -7.272 -19.150 1.00 68.88 89 ARG A CA 1
ATOM 639 C C . ARG A 1 89 ? 20.157 -7.387 -18.847 1.00 68.88 89 ARG A C 1
ATOM 641 O O . ARG A 1 89 ? 20.981 -6.974 -19.656 1.00 68.88 89 ARG A O 1
ATOM 648 N N . GLY A 1 90 ? 20.543 -7.988 -17.718 1.00 72.56 90 GLY A N 1
ATOM 649 C CA . GLY A 1 90 ? 21.933 -8.121 -17.264 1.00 72.56 90 GLY A CA 1
ATOM 650 C C . GLY A 1 90 ? 22.544 -6.908 -16.539 1.00 72.56 90 GLY A C 1
ATOM 651 O O . GLY A 1 90 ? 23.730 -6.949 -16.228 1.00 72.56 90 GLY A O 1
ATOM 652 N N . ASP A 1 91 ? 21.779 -5.857 -16.241 1.00 81.75 91 ASP A N 1
ATOM 653 C CA . ASP A 1 91 ? 22.246 -4.674 -15.510 1.00 81.75 91 ASP A CA 1
ATOM 654 C C . ASP A 1 91 ? 21.896 -4.747 -14.010 1.00 81.75 91 ASP A C 1
ATOM 656 O O . ASP A 1 91 ? 20.733 -4.853 -13.609 1.00 81.75 91 ASP A O 1
ATOM 660 N N . VAL A 1 92 ? 22.924 -4.659 -13.159 1.00 83.81 92 VAL A N 1
ATOM 661 C CA . VAL A 1 92 ? 22.785 -4.711 -11.693 1.00 83.81 92 VAL A CA 1
ATOM 662 C C . VAL A 1 92 ? 21.986 -3.517 -11.171 1.00 83.81 92 VAL A C 1
ATOM 664 O O . VAL A 1 92 ? 21.228 -3.665 -10.212 1.00 83.81 92 VAL A O 1
ATOM 667 N N . TRP A 1 93 ? 22.101 -2.345 -11.800 1.00 81.25 93 TRP A N 1
ATOM 668 C CA . TRP A 1 93 ? 21.358 -1.159 -11.371 1.00 81.25 93 TRP A CA 1
ATOM 669 C C . TRP A 1 93 ? 19.860 -1.307 -11.625 1.00 81.25 93 TRP A C 1
ATOM 671 O O . TRP A 1 93 ? 19.055 -1.011 -10.741 1.00 81.25 93 TRP A O 1
ATOM 681 N N . SER A 1 94 ? 19.489 -1.854 -12.781 1.00 80.44 94 SER A N 1
ATOM 682 C CA . SER A 1 94 ? 18.107 -2.210 -13.112 1.00 80.44 94 SER A CA 1
ATOM 683 C C . SER A 1 94 ? 17.530 -3.258 -12.149 1.00 80.44 94 SER A C 1
ATOM 685 O O . SER A 1 94 ? 16.379 -3.137 -11.723 1.00 80.44 94 SER A O 1
ATOM 687 N N . LEU A 1 95 ? 18.334 -4.240 -11.722 1.00 83.31 95 LEU A N 1
ATOM 688 C CA . LEU A 1 95 ? 17.932 -5.212 -10.698 1.00 83.31 95 LEU A CA 1
ATOM 689 C C . LEU A 1 95 ? 17.700 -4.558 -9.327 1.00 83.31 95 LEU A C 1
ATOM 691 O O . LEU A 1 95 ? 16.691 -4.833 -8.678 1.00 83.31 95 LEU A O 1
ATOM 695 N N . LEU A 1 96 ? 18.613 -3.690 -8.881 1.00 85.38 96 LEU A N 1
ATOM 696 C CA . LEU A 1 96 ? 18.474 -2.964 -7.614 1.00 85.38 96 LEU A CA 1
ATOM 697 C C . LEU A 1 96 ? 17.252 -2.042 -7.626 1.00 85.38 96 LEU A C 1
ATOM 699 O O . LEU A 1 96 ? 16.545 -1.945 -6.622 1.00 85.38 96 LEU A O 1
ATOM 703 N N . PHE A 1 97 ? 16.970 -1.406 -8.764 1.00 82.12 97 PHE A N 1
ATOM 704 C CA . PHE A 1 97 ? 15.767 -0.604 -8.946 1.00 82.12 97 PHE A CA 1
ATOM 705 C C . PHE A 1 97 ? 14.499 -1.458 -8.845 1.00 82.12 97 PHE A C 1
ATOM 707 O O . PHE A 1 97 ? 13.600 -1.115 -8.077 1.00 82.12 97 PHE A O 1
ATOM 714 N N . LEU A 1 98 ? 14.442 -2.595 -9.549 1.00 84.12 98 LEU A N 1
ATOM 715 C CA . LEU A 1 98 ? 13.314 -3.526 -9.469 1.00 84.12 98 LEU A CA 1
ATOM 716 C C . LEU A 1 98 ? 13.102 -4.016 -8.033 1.00 84.12 98 LEU A C 1
ATOM 718 O O . LEU A 1 98 ? 11.981 -3.982 -7.530 1.00 84.12 98 LEU A O 1
ATOM 722 N N . LEU A 1 99 ? 14.177 -4.408 -7.346 1.00 87.44 99 LEU A N 1
ATOM 723 C CA . LEU A 1 99 ? 14.120 -4.825 -5.947 1.00 87.44 99 LEU A CA 1
ATOM 724 C C . LEU A 1 99 ? 13.590 -3.702 -5.048 1.00 87.44 99 LEU A C 1
ATOM 726 O O . LEU A 1 99 ? 12.776 -3.960 -4.161 1.00 87.44 99 LEU A O 1
ATOM 730 N N . GLY A 1 100 ? 14.011 -2.459 -5.292 1.00 89.00 100 GLY A N 1
ATOM 731 C CA . GLY A 1 100 ? 13.505 -1.278 -4.598 1.00 89.00 100 GLY A CA 1
ATOM 732 C C . GLY A 1 100 ? 12.005 -1.069 -4.812 1.00 89.00 100 GLY A C 1
ATOM 733 O O . GLY A 1 100 ? 11.274 -0.867 -3.844 1.00 89.00 100 GLY A O 1
ATOM 734 N N . VAL A 1 101 ? 11.527 -1.184 -6.055 1.00 83.81 101 VAL A N 1
ATOM 735 C CA . VAL A 1 101 ? 10.099 -1.065 -6.397 1.00 83.81 101 VAL A CA 1
ATOM 736 C C . VAL A 1 101 ? 9.277 -2.193 -5.772 1.00 83.81 101 VAL A C 1
ATOM 738 O O . VAL A 1 101 ? 8.237 -1.918 -5.179 1.00 83.81 101 VAL A O 1
ATOM 741 N N . VAL A 1 102 ? 9.743 -3.444 -5.835 1.00 88.00 102 VAL A N 1
ATOM 742 C CA . VAL A 1 102 ? 9.066 -4.594 -5.209 1.00 88.00 102 VAL A CA 1
ATOM 743 C C . VAL A 1 102 ? 9.017 -4.435 -3.690 1.00 88.00 102 VAL A C 1
ATOM 745 O O . VAL A 1 102 ? 7.963 -4.622 -3.085 1.00 88.00 102 VAL A O 1
ATOM 748 N N . SER A 1 103 ? 10.125 -4.028 -3.067 1.00 92.12 103 SER A N 1
ATOM 749 C CA . SER A 1 103 ? 10.187 -3.788 -1.619 1.00 92.12 103 SER A CA 1
ATOM 750 C C . SER A 1 103 ? 9.238 -2.668 -1.195 1.00 92.12 103 SER A C 1
ATOM 752 O O . SER A 1 103 ? 8.526 -2.802 -0.201 1.00 92.12 103 SER A O 1
ATOM 754 N N . LEU A 1 104 ? 9.181 -1.579 -1.970 1.00 90.88 104 LEU A N 1
ATOM 755 C CA . LEU A 1 104 ? 8.234 -0.494 -1.746 1.00 90.88 104 LEU A CA 1
ATOM 756 C C . LEU A 1 104 ? 6.789 -0.975 -1.909 1.00 90.88 104 LEU A C 1
ATOM 758 O O . LEU A 1 104 ? 5.954 -0.666 -1.066 1.00 90.88 104 LEU A O 1
ATOM 762 N N . ALA A 1 105 ? 6.491 -1.758 -2.946 1.00 88.69 105 ALA A N 1
ATOM 763 C CA . ALA A 1 105 ? 5.161 -2.318 -3.148 1.00 88.69 105 ALA A CA 1
ATOM 764 C C . ALA A 1 105 ? 4.735 -3.176 -1.947 1.00 88.69 105 ALA A C 1
ATOM 766 O O . ALA A 1 105 ? 3.653 -2.958 -1.410 1.00 88.69 105 ALA A O 1
ATOM 767 N N . LEU A 1 106 ? 5.597 -4.079 -1.463 1.00 90.94 106 LEU A N 1
ATOM 768 C CA . LEU A 1 106 ? 5.334 -4.888 -0.265 1.00 90.94 106 LEU A CA 1
ATOM 769 C C . LEU A 1 106 ? 5.106 -4.022 0.980 1.00 90.94 106 LEU A C 1
ATOM 771 O O . LEU A 1 106 ? 4.171 -4.277 1.736 1.00 90.94 106 LEU A O 1
ATOM 775 N N . ALA A 1 107 ? 5.910 -2.972 1.170 1.00 92.06 107 ALA A N 1
ATOM 776 C CA . ALA A 1 107 ? 5.724 -2.030 2.270 1.00 92.06 107 ALA A CA 1
ATOM 777 C C . ALA A 1 107 ? 4.362 -1.316 2.191 1.00 92.06 107 ALA A C 1
ATOM 779 O O . ALA A 1 107 ? 3.673 -1.189 3.202 1.00 92.06 107 ALA A O 1
ATOM 780 N N . LEU A 1 108 ? 3.942 -0.892 0.994 1.00 91.06 108 LEU A N 1
ATOM 781 C CA . LEU A 1 108 ? 2.638 -0.262 0.774 1.00 91.06 108 LEU A CA 1
ATOM 782 C C . LEU A 1 108 ? 1.478 -1.244 0.973 1.00 91.06 108 LEU A C 1
ATOM 784 O O . LEU A 1 108 ? 0.490 -0.881 1.607 1.00 91.06 108 LEU A O 1
ATOM 788 N N . PHE A 1 109 ? 1.600 -2.484 0.491 1.00 89.56 109 PHE A N 1
ATOM 789 C CA . PHE A 1 109 ? 0.609 -3.539 0.724 1.00 89.56 109 PHE A CA 1
ATOM 790 C C . PHE A 1 109 ? 0.459 -3.848 2.214 1.00 89.56 109 PHE A C 1
ATOM 792 O O . PHE A 1 109 ? -0.662 -3.902 2.717 1.00 89.56 109 PHE A O 1
ATOM 799 N N . ASN A 1 110 ? 1.569 -3.963 2.946 1.00 92.56 110 ASN A N 1
ATOM 800 C CA . ASN A 1 110 ? 1.531 -4.195 4.388 1.00 92.56 110 ASN A CA 1
ATOM 801 C C . ASN A 1 110 ? 0.966 -3.008 5.172 1.00 92.56 110 ASN A C 1
ATOM 803 O O . ASN A 1 110 ? 0.501 -3.202 6.290 1.00 92.56 110 ASN A O 1
ATOM 807 N N . LEU A 1 111 ? 0.951 -1.799 4.609 1.00 92.88 111 LEU A N 1
ATOM 808 C CA . LEU A 1 111 ? 0.351 -0.621 5.237 1.00 92.88 111 LEU A CA 1
ATOM 809 C C . LEU A 1 111 ? -1.181 -0.567 5.084 1.00 92.88 111 LEU A C 1
ATOM 811 O O . LEU A 1 111 ? -1.836 0.249 5.735 1.00 92.88 111 LEU A O 1
ATOM 815 N N . ILE A 1 112 ? -1.773 -1.427 4.249 1.00 91.88 112 ILE A N 1
ATOM 816 C CA . ILE A 1 112 ? -3.225 -1.481 4.056 1.00 91.88 112 ILE A CA 1
ATOM 817 C C . ILE A 1 112 ? -3.908 -1.818 5.398 1.00 91.88 112 ILE A C 1
ATOM 819 O O . ILE A 1 112 ? -3.520 -2.785 6.059 1.00 91.88 112 ILE A O 1
ATOM 823 N N . PRO A 1 113 ? -4.950 -1.069 5.816 1.00 90.50 113 PRO A N 1
ATOM 824 C CA . PRO A 1 113 ? -5.601 -1.241 7.115 1.00 90.50 113 PRO A CA 1
ATOM 825 C C . PRO A 1 113 ? -6.578 -2.431 7.123 1.00 90.50 113 PRO A C 1
ATOM 827 O O . PRO A 1 113 ? -7.765 -2.274 7.409 1.00 90.50 113 PRO A O 1
ATOM 830 N N . LEU A 1 114 ? -6.098 -3.631 6.792 1.00 92.56 114 LEU A N 1
ATOM 831 C CA . LEU A 1 114 ? -6.864 -4.877 6.876 1.00 92.56 114 LEU A CA 1
ATOM 832 C C . LEU A 1 114 ? -6.179 -5.858 7.838 1.00 92.56 114 LEU A C 1
ATOM 834 O O . LEU A 1 114 ? -4.953 -5.883 7.894 1.00 92.56 114 LEU A O 1
ATOM 838 N N . PRO A 1 115 ? -6.941 -6.716 8.544 1.00 90.38 115 PRO A N 1
ATOM 839 C CA . PRO A 1 115 ? -6.399 -7.648 9.536 1.00 90.38 115 PRO A CA 1
ATOM 840 C C . PRO A 1 115 ? -5.224 -8.552 9.110 1.00 90.38 115 PRO A C 1
ATOM 842 O O . PRO A 1 115 ? -4.373 -8.793 9.962 1.00 90.38 115 PRO A O 1
ATOM 845 N N . PRO A 1 116 ? -5.140 -9.090 7.870 1.00 90.19 116 PRO A N 1
ATOM 846 C CA . PRO A 1 116 ? -3.998 -9.924 7.476 1.00 90.19 116 PRO A CA 1
ATOM 847 C C . PRO A 1 116 ? -2.702 -9.138 7.236 1.00 90.19 116 PRO A C 1
ATOM 849 O O . PRO A 1 116 ? -1.648 -9.758 7.153 1.00 90.19 116 PRO A O 1
ATOM 852 N N . PHE A 1 117 ? -2.770 -7.811 7.102 1.00 93.38 117 PHE A N 1
ATOM 853 C CA . PHE A 1 117 ? -1.612 -6.948 6.877 1.00 93.38 117 PHE A CA 1
ATOM 854 C C . PHE A 1 117 ? -1.222 -6.220 8.172 1.00 93.38 117 PHE A C 1
ATOM 856 O O . PHE A 1 117 ? -2.054 -5.989 9.056 1.00 93.38 117 PHE A O 1
ATOM 863 N N . ASP A 1 118 ? 0.041 -5.806 8.283 1.00 92.38 118 ASP A N 1
ATOM 864 C CA . ASP A 1 118 ? 0.564 -5.142 9.487 1.00 92.38 118 ASP A CA 1
ATOM 865 C C . ASP A 1 118 ? -0.177 -3.830 9.811 1.00 92.38 118 ASP A C 1
ATOM 867 O O . ASP A 1 118 ? -0.433 -3.517 10.977 1.00 92.38 118 ASP A O 1
ATOM 871 N N . GLY A 1 119 ? -0.6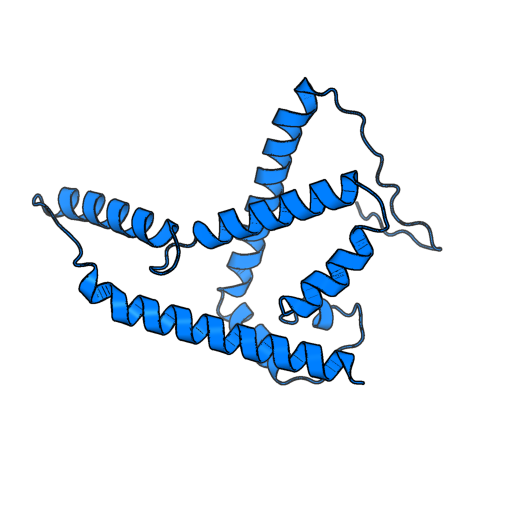27 -3.102 8.787 1.00 90.81 119 GLY A N 1
ATOM 872 C CA . GLY A 1 119 ? -1.451 -1.899 8.896 1.00 90.81 119 GLY A CA 1
ATOM 873 C C . GLY A 1 119 ? -2.793 -2.138 9.590 1.00 90.81 119 GLY A C 1
ATOM 874 O O . GLY A 1 119 ? -3.342 -1.214 10.192 1.00 90.81 119 GLY A O 1
ATOM 875 N N . GLY A 1 120 ? -3.301 -3.375 9.595 1.00 91.50 120 GLY A N 1
ATOM 876 C CA . GLY A 1 120 ? -4.472 -3.769 10.376 1.00 91.50 120 GLY A CA 1
ATOM 877 C C . GLY A 1 120 ? -4.259 -3.591 11.879 1.00 91.50 120 GLY A C 1
ATOM 878 O O . GLY A 1 120 ? -5.131 -3.055 12.561 1.00 91.50 120 GLY A O 1
ATOM 879 N N . HIS A 1 121 ? -3.079 -3.947 12.395 1.00 92.31 121 HIS A N 1
ATOM 880 C CA . HIS A 1 121 ? -2.735 -3.754 13.807 1.00 92.31 121 HIS A CA 1
ATOM 881 C C . HIS A 1 121 ? -2.674 -2.268 14.159 1.00 92.31 121 HIS A C 1
ATOM 883 O O . HIS A 1 121 ? -3.258 -1.841 15.156 1.00 92.31 121 HIS A O 1
ATOM 889 N N . ALA A 1 122 ? -2.032 -1.464 13.305 1.00 93.25 122 ALA A N 1
ATOM 890 C CA . ALA A 1 122 ? -1.983 -0.016 13.479 1.00 93.25 122 ALA A CA 1
ATOM 891 C C . ALA A 1 122 ? -3.394 0.599 13.474 1.00 93.25 122 ALA A C 1
ATOM 893 O O . ALA A 1 122 ? -3.719 1.398 14.352 1.00 93.25 122 ALA A O 1
ATOM 894 N N . ALA A 1 123 ? -4.261 0.181 12.547 1.00 94.06 123 ALA A N 1
ATOM 895 C CA . ALA A 1 123 ? -5.646 0.640 12.475 1.00 94.06 123 ALA A CA 1
ATOM 896 C C . ALA A 1 123 ? -6.446 0.287 13.740 1.00 94.06 123 ALA A C 1
ATOM 898 O O . ALA A 1 123 ? -7.187 1.129 14.249 1.00 94.06 123 ALA A O 1
ATOM 899 N N . ILE A 1 124 ? -6.265 -0.921 14.282 1.00 94.06 124 ILE A N 1
ATOM 900 C CA . ILE A 1 124 ? -6.907 -1.355 15.531 1.00 94.06 124 ILE A CA 1
ATOM 901 C C . ILE A 1 124 ? -6.425 -0.509 16.708 1.00 94.06 124 ILE A C 1
ATOM 903 O O . ILE A 1 124 ? -7.252 -0.005 17.461 1.00 94.06 124 ILE A O 1
ATOM 907 N N . VAL A 1 125 ? -5.114 -0.298 16.852 1.00 94.06 125 VAL A N 1
ATOM 908 C CA . VAL A 1 125 ? -4.549 0.511 17.945 1.00 94.06 125 VAL A CA 1
ATOM 909 C C . VAL A 1 125 ? -5.040 1.956 17.872 1.00 94.06 125 VAL A C 1
ATOM 911 O O . VAL A 1 125 ? -5.448 2.526 18.884 1.00 94.06 125 VAL A O 1
ATOM 914 N N . VAL A 1 126 ? -5.054 2.548 16.675 1.00 94.31 126 VAL A N 1
ATOM 915 C CA . VAL A 1 126 ? -5.600 3.896 16.458 1.00 94.31 126 VAL A CA 1
ATOM 916 C C . VAL A 1 126 ? -7.081 3.935 16.832 1.00 94.31 126 VAL A C 1
ATOM 918 O O . VAL A 1 126 ? -7.509 4.839 17.553 1.00 94.31 126 VAL A O 1
ATOM 921 N N . TYR A 1 127 ? -7.861 2.940 16.405 1.00 94.25 127 TYR A N 1
ATOM 922 C CA . TYR A 1 127 ? -9.271 2.827 16.762 1.00 94.25 127 TYR A CA 1
ATOM 923 C C . TYR A 1 127 ? -9.475 2.712 18.278 1.00 94.25 127 TYR A C 1
ATOM 925 O O . TYR A 1 127 ? -10.285 3.448 18.838 1.00 94.25 127 TYR A O 1
ATOM 933 N N . GLU A 1 128 ? -8.733 1.840 18.961 1.00 94.75 128 GLU A N 1
ATOM 934 C CA . GLU A 1 128 ? -8.799 1.664 20.414 1.00 94.75 128 GLU A CA 1
ATOM 935 C C . GLU A 1 128 ? -8.451 2.953 21.156 1.00 94.75 128 GLU A C 1
ATOM 937 O O . GLU A 1 128 ? -9.166 3.337 22.085 1.00 94.75 128 GLU A O 1
ATOM 942 N N . ALA A 1 129 ? -7.396 3.653 20.734 1.00 93.62 129 ALA A N 1
ATOM 943 C CA . ALA A 1 129 ? -6.971 4.912 21.334 1.00 93.62 129 ALA A CA 1
ATOM 944 C C . ALA A 1 129 ? -8.049 5.999 21.190 1.00 93.62 129 ALA A C 1
ATOM 946 O O . ALA A 1 129 ? -8.421 6.647 22.174 1.00 93.62 129 ALA A O 1
ATOM 947 N N . VAL A 1 130 ? -8.601 6.164 19.983 1.00 95.56 130 VAL A N 1
ATOM 948 C CA . VAL A 1 130 ? -9.667 7.138 19.706 1.00 95.56 130 VAL A CA 1
ATOM 949 C C . VAL A 1 130 ? -10.946 6.772 20.461 1.00 95.56 130 VAL A C 1
ATOM 951 O O . VAL A 1 130 ? -11.511 7.612 21.162 1.00 95.56 130 VAL A O 1
ATOM 954 N N . ALA A 1 131 ? -11.386 5.516 20.384 1.00 93.81 131 ALA A N 1
ATOM 955 C CA . ALA A 1 131 ? -12.601 5.049 21.042 1.00 93.81 131 ALA A CA 1
ATOM 956 C C . ALA A 1 131 ? -12.500 5.143 22.569 1.00 93.81 131 ALA A C 1
ATOM 958 O O . ALA A 1 131 ? -13.477 5.519 23.221 1.00 93.81 131 ALA A O 1
ATOM 959 N N . SER A 1 132 ? -11.325 4.852 23.137 1.00 95.12 132 SER A N 1
ATOM 960 C CA . SER A 1 132 ? -11.089 4.967 24.578 1.00 95.12 132 SER A CA 1
ATOM 961 C C . SER A 1 132 ? -11.175 6.411 25.052 1.00 95.12 132 SER A C 1
ATOM 963 O O . SER A 1 132 ? -11.805 6.699 26.071 1.00 95.12 132 SER A O 1
ATOM 965 N N . LYS A 1 133 ? -10.590 7.331 24.277 1.00 94.12 133 LYS A N 1
ATOM 966 C CA . LYS A 1 133 ? -10.632 8.766 24.561 1.00 94.12 133 LYS A CA 1
ATOM 967 C C . LYS A 1 133 ? -12.056 9.318 24.486 1.00 94.12 133 LYS A C 1
ATOM 969 O O . LYS A 1 133 ? -12.461 10.058 25.372 1.00 94.12 133 LYS A O 1
ATOM 974 N N . VAL A 1 134 ? -12.825 8.928 23.468 1.00 95.31 134 VAL A N 1
ATOM 975 C CA . VAL A 1 134 ? -14.209 9.394 23.273 1.00 95.31 134 VAL A CA 1
ATOM 976 C C . VAL A 1 134 ? -15.164 8.822 24.324 1.00 95.31 134 VAL A C 1
ATOM 978 O O . VAL A 1 134 ? -16.047 9.529 24.798 1.00 95.31 134 VAL A O 1
ATOM 981 N N . ARG A 1 135 ? -15.007 7.550 24.711 1.00 91.94 135 ARG A N 1
ATOM 982 C CA . ARG A 1 135 ? -15.899 6.894 25.685 1.00 91.94 135 ARG A CA 1
ATOM 983 C C . ARG A 1 135 ? -15.503 7.109 27.147 1.00 91.94 135 ARG A C 1
ATOM 985 O O . ARG A 1 135 ? -16.235 6.649 28.020 1.00 91.94 135 ARG A O 1
ATOM 992 N N . GLY A 1 136 ? -14.356 7.731 27.423 1.00 92.12 136 GLY A N 1
ATOM 993 C CA . GLY A 1 136 ? -13.849 7.936 28.786 1.00 92.12 136 GLY A CA 1
ATOM 994 C C . GLY A 1 136 ? -13.503 6.641 29.534 1.00 92.12 136 GLY A C 1
ATOM 995 O O . GLY A 1 136 ? -13.391 6.643 30.755 1.00 92.12 136 GLY A O 1
ATOM 996 N N . ARG A 1 137 ? -13.357 5.519 28.820 1.00 91.31 137 ARG A N 1
ATOM 997 C CA . ARG A 1 137 ? -13.009 4.203 29.375 1.00 91.31 137 ARG A CA 1
ATOM 998 C C . ARG A 1 137 ? -12.164 3.429 28.383 1.00 91.31 137 ARG A C 1
ATOM 1000 O O . ARG A 1 137 ? -12.299 3.637 27.183 1.00 91.31 137 ARG A O 1
ATOM 1007 N N . THR A 1 138 ? -11.353 2.497 28.864 1.00 91.00 138 THR A N 1
ATOM 1008 C CA . THR A 1 138 ? -10.537 1.650 27.992 1.00 91.00 138 THR A CA 1
ATOM 1009 C C . THR A 1 138 ? -11.426 0.797 27.079 1.00 91.00 138 THR A C 1
ATOM 1011 O O . THR A 1 138 ? -12.301 0.050 27.523 1.00 91.00 138 THR A O 1
ATOM 1014 N N . VAL A 1 139 ? -11.222 0.943 25.773 1.00 91.81 139 VAL A N 1
ATOM 1015 C CA . VAL A 1 139 ? -11.824 0.130 24.718 1.00 91.81 139 VAL A CA 1
ATOM 1016 C C . VAL A 1 139 ? -10.717 -0.743 24.152 1.00 91.81 139 VAL A C 1
ATOM 1018 O O . VAL A 1 139 ? -9.694 -0.229 23.715 1.00 91.81 139 VAL A O 1
ATOM 1021 N N . ARG A 1 140 ? -10.926 -2.060 24.178 1.00 91.94 140 ARG A N 1
ATOM 1022 C CA . ARG A 1 140 ? -10.033 -3.049 23.572 1.00 91.94 140 ARG A CA 1
ATOM 1023 C C . ARG A 1 140 ? -10.822 -3.903 22.595 1.00 91.94 140 ARG A C 1
ATOM 1025 O O . ARG A 1 140 ? -11.932 -4.340 22.910 1.00 91.94 140 ARG A O 1
ATOM 1032 N N . VAL A 1 141 ? -10.261 -4.105 21.417 1.00 91.06 141 VAL A N 1
ATOM 1033 C CA . VAL A 1 141 ? -10.781 -4.980 20.379 1.00 91.06 141 VAL A CA 1
ATOM 1034 C C . VAL A 1 141 ? -10.321 -6.401 20.684 1.00 91.06 141 VAL A C 1
ATOM 1036 O O . VAL A 1 141 ? -9.172 -6.657 21.033 1.00 91.06 141 VAL A O 1
ATOM 1039 N N . ASP A 1 142 ? -11.246 -7.348 20.569 1.00 92.06 142 ASP A N 1
ATOM 1040 C CA . ASP A 1 142 ? -10.925 -8.765 20.686 1.00 92.06 142 ASP A CA 1
ATOM 1041 C C . ASP A 1 142 ? -10.460 -9.292 19.326 1.00 92.06 142 ASP A C 1
ATOM 1043 O O . ASP A 1 142 ? -11.259 -9.440 18.398 1.00 92.06 142 ASP A O 1
ATOM 1047 N N . TYR A 1 143 ? -9.169 -9.602 19.222 1.00 89.69 143 TYR A N 1
ATOM 1048 C CA . TYR A 1 143 ? -8.550 -10.136 18.009 1.00 89.69 143 TYR A CA 1
ATOM 1049 C C . TYR A 1 143 ? -9.195 -11.444 17.537 1.00 89.69 143 TYR A C 1
ATOM 1051 O O . TYR A 1 143 ? -9.225 -11.713 16.337 1.00 89.69 143 TYR A O 1
ATOM 1059 N N . ARG A 1 144 ? -9.802 -12.234 18.435 1.00 92.12 144 ARG A N 1
ATOM 1060 C CA . ARG A 1 144 ? -10.516 -13.464 18.048 1.00 92.12 144 ARG A CA 1
ATOM 1061 C C . ARG A 1 144 ? -11.699 -13.174 17.130 1.00 92.12 144 ARG A C 1
ATOM 1063 O O . ARG A 1 144 ? -12.017 -13.986 16.268 1.00 92.12 144 ARG A O 1
ATOM 1070 N N . LYS A 1 145 ? -12.321 -12.000 17.272 1.00 91.06 145 LYS A N 1
ATOM 1071 C CA . LYS A 1 145 ? -13.428 -11.561 16.410 1.00 91.06 145 LYS A CA 1
ATOM 1072 C C . LYS A 1 145 ? -12.958 -11.110 15.029 1.00 91.06 145 LYS A C 1
ATOM 1074 O O . LYS A 1 145 ? -13.773 -11.028 14.118 1.00 91.06 145 LYS A O 1
ATOM 1079 N N . LEU A 1 146 ? -11.663 -10.843 14.867 1.00 91.44 146 LEU A N 1
ATOM 1080 C CA . LEU A 1 146 ? -11.071 -10.453 13.591 1.00 91.44 146 LEU A CA 1
ATOM 1081 C C . LEU A 1 146 ? -10.658 -11.659 12.749 1.00 91.44 146 LEU A C 1
ATOM 1083 O O . LEU A 1 146 ? -10.654 -11.544 11.533 1.00 91.44 146 LEU A O 1
ATOM 1087 N N . VAL A 1 147 ? -10.407 -12.824 13.358 1.00 93.19 147 VAL A N 1
ATOM 1088 C CA . VAL A 1 147 ? -10.090 -14.081 12.652 1.00 93.19 147 VAL A CA 1
ATOM 1089 C C . VAL A 1 147 ? -11.030 -14.381 11.471 1.00 93.19 147 VAL A C 1
ATOM 1091 O O . VAL A 1 147 ? -10.515 -14.622 10.379 1.00 93.19 147 VAL A O 1
ATOM 1094 N N . PRO A 1 148 ? -12.375 -14.341 11.608 1.00 93.75 148 PRO A N 1
ATOM 1095 C CA . PRO A 1 148 ? -13.258 -14.576 10.463 1.00 93.75 148 PRO A CA 1
ATOM 1096 C C . PRO A 1 148 ? -13.102 -13.509 9.372 1.00 93.75 148 PRO A C 1
ATOM 1098 O O . PRO A 1 148 ? -13.153 -13.836 8.190 1.00 93.75 148 PRO A O 1
ATOM 1101 N N . VAL A 1 149 ? -12.856 -12.248 9.743 1.00 93.19 149 VAL A N 1
ATOM 1102 C CA . VAL A 1 149 ? -12.602 -11.165 8.780 1.00 93.19 149 VAL A CA 1
ATOM 1103 C C . VAL A 1 149 ? -11.291 -11.417 8.037 1.00 93.19 149 VAL A C 1
ATOM 1105 O O . VAL A 1 149 ? -11.264 -11.347 6.812 1.00 93.19 149 VAL A O 1
ATOM 1108 N N . THR A 1 150 ? -10.225 -11.780 8.752 1.00 92.75 150 THR A N 1
ATOM 1109 C CA . THR A 1 150 ? -8.938 -12.169 8.166 1.00 92.75 150 THR A CA 1
ATOM 1110 C C . THR A 1 150 ? -9.113 -13.314 7.173 1.00 92.75 150 THR A C 1
ATOM 1112 O O . THR A 1 150 ? -8.599 -13.234 6.062 1.00 92.75 150 THR A O 1
ATOM 1115 N N . ALA A 1 151 ? -9.878 -14.349 7.534 1.00 94.44 151 ALA A N 1
ATOM 1116 C CA . ALA A 1 151 ? -10.139 -15.490 6.662 1.00 94.44 151 ALA A CA 1
ATOM 1117 C C . ALA A 1 151 ? -10.873 -15.085 5.375 1.00 94.44 151 ALA A C 1
ATOM 1119 O O . ALA A 1 151 ? -10.482 -15.520 4.296 1.00 94.44 151 ALA A O 1
ATOM 1120 N N . VAL A 1 152 ? -11.887 -14.216 5.467 1.00 94.94 152 VAL A N 1
ATOM 1121 C CA . VAL A 1 152 ? -12.604 -13.694 4.290 1.00 94.94 152 VAL A CA 1
ATOM 1122 C C . VAL A 1 152 ? -11.672 -12.883 3.395 1.00 94.94 152 VAL A C 1
ATOM 1124 O O . VAL A 1 152 ? -11.654 -13.098 2.186 1.00 94.94 152 VAL A O 1
ATOM 1127 N N . VAL A 1 153 ? -10.870 -11.981 3.968 1.00 92.56 153 VAL A N 1
ATOM 1128 C CA . VAL A 1 153 ? -9.915 -11.181 3.188 1.00 92.56 153 VAL A CA 1
ATOM 1129 C C . VAL A 1 153 ? -8.914 -12.094 2.480 1.00 92.56 153 VAL A C 1
ATOM 1131 O O . VAL A 1 153 ? -8.742 -11.980 1.270 1.00 92.56 153 VAL A O 1
ATOM 1134 N N . LEU A 1 154 ? -8.309 -13.051 3.187 1.00 93.31 154 LEU A N 1
ATOM 1135 C CA . LEU A 1 154 ? -7.376 -14.004 2.582 1.00 93.31 154 LEU A CA 1
ATOM 1136 C C . LEU A 1 154 ? -8.040 -14.841 1.487 1.00 93.31 154 LEU A C 1
ATOM 1138 O O . LEU A 1 154 ? -7.462 -15.005 0.418 1.00 93.31 154 LEU A O 1
ATOM 1142 N N . PHE A 1 155 ? -9.261 -15.324 1.716 1.00 94.19 155 PHE A N 1
ATOM 1143 C CA . PHE A 1 155 ? -10.017 -16.076 0.717 1.00 94.19 155 PHE A CA 1
ATOM 1144 C C . PHE A 1 155 ? -10.228 -15.265 -0.567 1.00 94.19 155 PHE A C 1
ATOM 1146 O O . PHE A 1 155 ? -10.010 -15.778 -1.665 1.00 94.19 155 PHE A O 1
ATOM 1153 N N . VAL A 1 156 ? -10.595 -13.989 -0.437 1.00 90.38 156 VAL A N 1
ATOM 1154 C CA . VAL A 1 156 ? -10.764 -13.075 -1.572 1.00 90.38 156 VAL A CA 1
ATOM 1155 C C . VAL A 1 156 ? -9.445 -12.900 -2.328 1.00 90.38 156 VAL A C 1
ATOM 1157 O O . VAL A 1 156 ? -9.408 -13.115 -3.538 1.00 90.38 156 VAL A O 1
ATOM 1160 N N . PHE A 1 157 ? -8.350 -12.583 -1.632 1.00 88.56 157 PHE A N 1
ATOM 1161 C CA . PHE A 1 157 ? -7.036 -12.391 -2.259 1.00 88.56 157 PHE A CA 1
ATOM 1162 C C . PHE A 1 157 ? -6.520 -13.658 -2.949 1.00 88.56 157 PHE A C 1
ATOM 1164 O O . PHE A 1 157 ? -6.030 -13.580 -4.073 1.00 88.56 157 PHE A O 1
ATOM 1171 N N . ILE A 1 158 ? -6.674 -14.825 -2.319 1.00 90.81 158 ILE A N 1
ATOM 1172 C CA . ILE A 1 158 ? -6.302 -16.116 -2.912 1.00 90.81 158 ILE A CA 1
ATOM 1173 C C . ILE A 1 158 ? -7.139 -16.379 -4.165 1.00 90.81 158 ILE A C 1
ATOM 1175 O O . ILE A 1 158 ? -6.589 -16.744 -5.199 1.00 90.81 158 ILE A O 1
ATOM 1179 N N . THR A 1 159 ? -8.454 -16.151 -4.107 1.00 89.06 159 THR A N 1
ATOM 1180 C CA . THR A 1 159 ? -9.349 -16.373 -5.253 1.00 89.06 159 THR A CA 1
ATOM 1181 C C . THR A 1 159 ? -8.974 -15.478 -6.433 1.00 89.06 159 THR A C 1
ATOM 1183 O O . THR A 1 159 ? -8.860 -15.965 -7.559 1.00 89.06 159 THR A O 1
ATOM 1186 N N . PHE A 1 160 ? -8.721 -14.188 -6.191 1.00 83.56 160 PHE A N 1
ATOM 1187 C CA . PHE A 1 160 ? -8.266 -13.266 -7.232 1.00 83.56 160 PHE A CA 1
ATOM 1188 C C . PHE A 1 160 ? -6.882 -13.637 -7.773 1.00 83.56 160 PHE A C 1
ATOM 1190 O O . PHE A 1 160 ? -6.699 -13.665 -8.988 1.00 83.56 160 PHE A O 1
ATOM 1197 N N . GLY A 1 161 ? -5.934 -13.975 -6.896 1.00 84.25 161 GLY A N 1
ATOM 1198 C CA . GLY A 1 161 ? -4.579 -14.368 -7.282 1.00 84.25 161 GLY A CA 1
ATOM 1199 C C . GLY A 1 161 ? -4.556 -15.627 -8.148 1.00 84.25 161 GLY A C 1
ATOM 1200 O O . GLY A 1 161 ? -3.919 -15.636 -9.199 1.00 84.25 161 GLY A O 1
ATOM 1201 N N . LEU A 1 162 ? -5.308 -16.662 -7.760 1.00 86.62 162 LEU A N 1
ATOM 1202 C CA . LEU A 1 162 ? -5.458 -17.885 -8.551 1.00 86.62 162 LEU A CA 1
ATOM 1203 C C . LEU A 1 162 ? -6.161 -17.615 -9.885 1.00 86.62 162 LEU A C 1
ATOM 1205 O O . LEU A 1 162 ? -5.738 -18.139 -10.909 1.00 86.62 162 LEU A O 1
ATOM 1209 N N . SER A 1 163 ? -7.198 -16.774 -9.897 1.00 78.88 163 SER A N 1
ATOM 1210 C CA . SER A 1 163 ? -7.906 -16.418 -11.134 1.00 78.88 163 SER A CA 1
ATOM 1211 C C . SER A 1 163 ? -6.989 -15.699 -12.124 1.00 78.88 163 SER A C 1
ATOM 1213 O O . SER A 1 163 ? -6.951 -16.073 -13.292 1.00 78.88 163 SER A O 1
ATOM 1215 N N . ALA A 1 164 ? -6.211 -14.716 -11.661 1.00 78.38 164 ALA A N 1
ATOM 1216 C CA . ALA A 1 164 ? -5.236 -14.011 -12.491 1.00 78.38 164 ALA A CA 1
ATOM 1217 C C . ALA A 1 164 ? -4.136 -14.957 -12.994 1.00 78.38 164 ALA A C 1
ATOM 1219 O O . ALA A 1 164 ? -3.797 -14.939 -14.171 1.00 78.38 164 ALA A O 1
ATOM 1220 N N . MET A 1 165 ? -3.621 -15.836 -12.129 1.00 81.44 165 MET A N 1
ATOM 1221 C CA . MET A 1 165 ? -2.612 -16.827 -12.514 1.00 81.44 165 MET A CA 1
ATOM 1222 C C . MET A 1 165 ? -3.125 -17.769 -13.613 1.00 81.44 165 MET A C 1
ATOM 1224 O O . MET A 1 165 ? -2.393 -18.090 -14.544 1.00 81.44 165 MET A O 1
ATOM 1228 N N . LEU A 1 166 ? -4.390 -18.193 -13.536 1.00 83.94 166 LEU A N 1
ATOM 1229 C CA . LEU A 1 166 ? -5.008 -19.025 -14.570 1.00 83.94 166 LEU A CA 1
ATOM 1230 C C . LEU A 1 166 ? -5.179 -18.286 -15.904 1.00 83.94 166 LEU A C 1
ATOM 1232 O O . LEU A 1 166 ? -5.097 -18.928 -16.949 1.00 83.94 166 LEU A O 1
ATOM 1236 N N . LEU A 1 167 ? -5.434 -16.975 -15.881 1.00 78.94 167 LEU A N 1
ATOM 1237 C CA . LEU A 1 167 ? -5.514 -16.154 -17.092 1.00 78.94 167 LEU A CA 1
ATOM 1238 C C . LEU A 1 167 ? -4.139 -16.022 -17.752 1.00 78.94 167 LEU A C 1
ATOM 1240 O O . LEU A 1 167 ? -4.011 -16.359 -18.925 1.00 78.94 167 LEU A O 1
ATOM 1244 N N . ASP A 1 168 ? -3.109 -15.664 -16.984 1.00 76.00 168 ASP A N 1
ATOM 1245 C CA . ASP A 1 168 ? -1.748 -15.506 -17.507 1.00 76.00 168 ASP A CA 1
ATOM 1246 C C . ASP A 1 168 ? -1.210 -16.820 -18.100 1.00 76.00 168 ASP A C 1
ATOM 1248 O O . ASP A 1 168 ? -0.638 -16.818 -19.185 1.00 76.00 168 ASP A O 1
ATOM 1252 N N . ILE A 1 169 ? -1.440 -17.968 -17.444 1.00 78.75 169 ILE A N 1
ATOM 1253 C CA . ILE A 1 169 ? -1.023 -19.283 -17.973 1.00 78.75 169 ILE A CA 1
ATOM 1254 C C . ILE A 1 169 ? -1.742 -19.618 -19.288 1.00 78.75 169 ILE A C 1
ATOM 1256 O O . ILE A 1 169 ? -1.140 -20.209 -20.183 1.00 78.75 169 ILE A O 1
ATOM 1260 N N . ARG A 1 170 ? -3.032 -19.276 -19.413 1.00 78.88 170 ARG A N 1
ATOM 1261 C CA . ARG A 1 170 ? -3.796 -19.505 -20.651 1.00 78.88 170 ARG A CA 1
ATOM 1262 C C . ARG A 1 170 ? -3.293 -18.640 -21.797 1.00 78.88 170 ARG A C 1
ATOM 1264 O O . ARG A 1 170 ? -3.263 -19.128 -22.922 1.00 78.88 170 ARG A O 1
ATOM 1271 N N . ASP A 1 171 ? -2.920 -17.400 -21.507 1.00 74.31 171 ASP A N 1
ATOM 1272 C CA . ASP A 1 171 ? -2.375 -16.482 -22.503 1.00 74.31 171 ASP A CA 1
ATOM 1273 C C . ASP A 1 171 ? -0.952 -16.900 -22.920 1.00 74.31 171 ASP A C 1
ATOM 1275 O O . ASP A 1 171 ? -0.641 -16.842 -24.103 1.00 74.31 171 ASP A O 1
ATOM 1279 N N . LEU A 1 172 ? -0.131 -17.436 -22.005 1.00 69.44 172 LEU A N 1
ATOM 1280 C CA . LEU A 1 172 ? 1.214 -17.958 -22.313 1.00 69.44 172 LEU A CA 1
ATOM 1281 C C . LEU A 1 172 ? 1.207 -19.233 -23.181 1.00 69.44 172 LEU A C 1
ATOM 1283 O O . LEU A 1 172 ? 2.213 -19.577 -23.798 1.00 69.44 172 LEU A O 1
ATOM 1287 N N . ALA A 1 17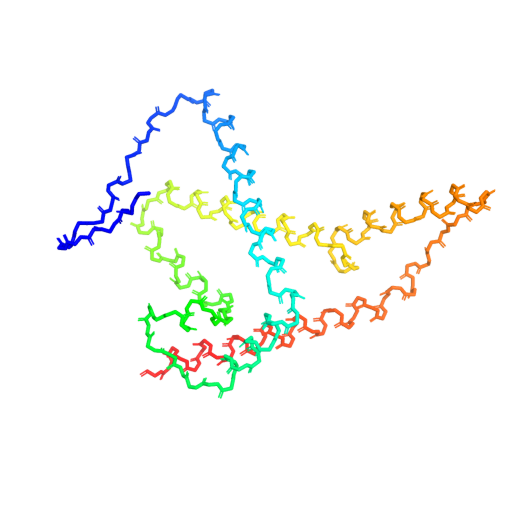3 ? 0.103 -19.984 -23.156 1.00 64.50 173 ALA A N 1
ATOM 1288 C CA . ALA A 1 173 ? -0.056 -21.248 -23.873 1.00 64.50 173 ALA A CA 1
ATOM 1289 C C . ALA A 1 173 ? -0.653 -21.091 -25.288 1.00 64.50 173 ALA A C 1
ATOM 1291 O O . ALA A 1 173 ? -0.855 -22.103 -25.966 1.00 64.50 173 ALA A O 1
ATOM 1292 N N . ARG A 1 174 ? -0.975 -19.862 -25.708 1.00 55.44 174 ARG A N 1
ATOM 1293 C CA . ARG A 1 174 ? -1.442 -19.513 -27.058 1.00 55.44 174 ARG A CA 1
ATOM 1294 C C . ARG A 1 174 ? -0.295 -18.972 -27.901 1.00 55.44 174 ARG A C 1
ATOM 1296 O O . ARG A 1 174 ? -0.315 -19.270 -29.114 1.00 55.44 174 ARG A O 1
#

Sequence (174 aa):
QDGQGFLGVGPDSKVRDVSVLGAVPEGLRQIGNVTSATVSNLSRYVTPSGVSEYGKNFTSDAPEPGSKADLNRPRSVVGIVDEGSSIVRGDVWSLLFLLGVVSLALALFNLIPLPPFDGGHAAIVVYEAVASKVRGRTVRVDYRKLVPVTAVVLFVFITFGLSAMLLDIRDLAR

Secondary structure (DSSP, 8-state):
------SS-----------HHHHHHHHHHHHHHHHHHHHHHHHHHTSHHHHHHHHHHHHSPPPPTTSHHHHTS---HHHHHHHHHHHHTT-HHHHHHHHHHHHHHHHHHHTSSSTTSHHHHHHHHHHHHHHHHHHTS-----GGGTHHHHHHHHHHHHHHHHHHHHHHHHHHT-

Foldseek 3Di:
DDQDDDDPDGPDPPPDDDDPVRVVVVVVVVLVVVLVVVVVVVVVCPDPVNVVLQVVLLPDDDDDPPDPSNVSHDAAPVRVVVVLVVQPPPPPVSVVVVVVVVVSVLVSVLCPCADVHVVVVVNQVVVQVVVCVVVVHGDHDDVVVRVVVNVVVVVVVVVVNVSNVVVVVVVVVD

Radius of gyration: 20.9 Å; chains: 1; bounding box: 44×40×64 Å

pLDDT: mean 78.25, std 14.21, range [38.25, 95.56]